Protein AF-A0A933RG72-F1 (afdb_monomer_lite)

Foldseek 3Di:
DQVVVQVVVCVVVVFRKDGWDWDDDQFKTWTKIKTAGPPRWIKMKIKIWGDDHPPDDDAQVVCCVPPCCVPVVVQWDWDPDFAPTWTDDQQKIWGDHPPITMIIGIQGGPPGHDVVVRRVVRVVVNVVVVD

Sequence (131 aa):
MAAGRAAEASEAAGVPLGGPILTYADDTTGVRYEATGRGHARWSVEVSCFHGAEDDDFDAAVHWHHYLAEHVSDDGVAVAGLGDAAIQRDDTLFVLDEPALFYVTVALDGQGPRPDLCAEVARRVIARLAS

Secondary structure (DSSP, 8-state):
-HHHHHHHHHHHHTS-BPPPEEEE-SSEEEEEEEEE-GGG-EEEEEEEEE---TTS---HHHHIIIIIHHHTTTTPEE-TTSSSEEEEETTEEEEEETTEEEEEEEEETTTEE-HHHHHHHHHHHHHHHT-

pLDDT: mean 79.99, std 13.35, range [45.84, 95.19]

Radius of gyration: 15.75 Å; chains: 1; bounding box: 39×28×46 Å

Structure (mmCIF, N/CA/C/O backbone):
data_AF-A0A933RG72-F1
#
_entry.id   AF-A0A933RG72-F1
#
loop_
_atom_site.group_PDB
_atom_site.id
_atom_site.type_symbol
_atom_site.label_atom_id
_atom_site.label_alt_id
_atom_site.label_comp_id
_atom_site.label_asym_id
_atom_site.label_entity_id
_atom_site.label_seq_id
_atom_site.pdbx_PDB_ins_code
_atom_site.Cartn_x
_atom_site.Cartn_y
_atom_site.Cartn_z
_atom_site.occupancy
_atom_site.B_iso_or_equiv
_atom_site.auth_seq_id
_atom_site.auth_comp_id
_atom_site.auth_asym_id
_atom_site.auth_atom_id
_atom_site.pdbx_PDB_model_num
ATOM 1 N N . MET A 1 1 ? -21.575 -11.010 0.669 1.00 45.84 1 MET A N 1
ATOM 2 C CA . MET A 1 1 ? -20.570 -11.907 1.292 1.00 45.84 1 MET A CA 1
ATOM 3 C C . MET A 1 1 ? -19.505 -11.157 2.108 1.00 45.84 1 MET A C 1
ATOM 5 O O . MET A 1 1 ? -19.029 -11.724 3.077 1.00 45.84 1 MET A O 1
ATOM 9 N N . ALA A 1 2 ? -19.159 -9.897 1.797 1.00 46.75 2 ALA A N 1
ATOM 10 C CA . ALA A 1 2 ? -18.153 -9.124 2.550 1.00 46.75 2 ALA A CA 1
ATOM 11 C C . ALA A 1 2 ? -18.562 -8.729 3.992 1.00 46.75 2 ALA A C 1
ATOM 13 O O . ALA A 1 2 ? -17.705 -8.629 4.863 1.00 46.75 2 ALA A O 1
ATOM 14 N N . ALA A 1 3 ? -19.863 -8.571 4.271 1.00 50.53 3 ALA A N 1
ATOM 15 C CA . ALA A 1 3 ? -20.358 -8.111 5.576 1.00 50.53 3 ALA A CA 1
ATOM 16 C C . ALA A 1 3 ? -20.082 -9.076 6.749 1.00 50.53 3 ALA A C 1
ATOM 18 O O . ALA A 1 3 ? -19.923 -8.624 7.877 1.00 50.53 3 ALA A O 1
ATOM 19 N N . GLY A 1 4 ? -19.990 -10.389 6.497 1.00 49.56 4 GLY A N 1
ATOM 20 C CA . GLY A 1 4 ? -19.758 -11.383 7.557 1.00 49.56 4 GLY A CA 1
ATOM 21 C C . GLY A 1 4 ? -18.333 -11.353 8.114 1.00 49.56 4 GLY A C 1
ATOM 22 O O . GLY A 1 4 ? -18.137 -11.424 9.321 1.00 49.56 4 GLY A O 1
ATOM 23 N N . ARG A 1 5 ? -17.334 -11.151 7.244 1.00 52.78 5 ARG A N 1
ATOM 24 C CA . ARG A 1 5 ? -15.915 -11.140 7.641 1.00 52.78 5 ARG A CA 1
ATOM 25 C C . ARG A 1 5 ? -15.530 -9.889 8.432 1.00 52.78 5 ARG A C 1
ATOM 27 O O . ARG A 1 5 ? -14.677 -9.964 9.307 1.00 52.78 5 ARG A O 1
ATOM 34 N N . ALA A 1 6 ? -16.178 -8.757 8.153 1.00 55.75 6 ALA A N 1
ATOM 35 C CA . ALA A 1 6 ? -15.978 -7.525 8.913 1.00 55.75 6 ALA A CA 1
ATOM 36 C C . ALA A 1 6 ? -16.510 -7.643 10.354 1.00 55.75 6 ALA A C 1
ATOM 38 O O . ALA A 1 6 ? -15.899 -7.107 11.275 1.00 55.75 6 ALA A O 1
ATOM 39 N N . ALA A 1 7 ? -17.609 -8.377 10.565 1.00 58.94 7 ALA A N 1
ATOM 40 C CA . ALA A 1 7 ? -18.206 -8.573 11.886 1.00 58.94 7 ALA A CA 1
ATOM 41 C C . ALA A 1 7 ? -17.356 -9.483 12.792 1.00 58.94 7 ALA A C 1
ATOM 43 O O . ALA A 1 7 ? -17.044 -9.086 13.910 1.00 58.94 7 ALA A O 1
ATOM 44 N N . GLU A 1 8 ? -16.911 -10.643 12.296 1.00 52.50 8 GLU A N 1
ATOM 45 C CA . GLU A 1 8 ? -16.040 -11.566 13.050 1.00 52.50 8 GLU A CA 1
ATOM 46 C C . GLU A 1 8 ? -14.701 -10.912 13.430 1.00 52.50 8 GLU A C 1
ATOM 48 O O . GLU A 1 8 ? -14.219 -11.051 14.553 1.00 52.50 8 GLU A O 1
ATOM 53 N N . ALA A 1 9 ? -14.117 -10.137 12.512 1.00 52.00 9 ALA A N 1
ATOM 54 C CA . ALA A 1 9 ? -12.875 -9.418 12.770 1.00 52.00 9 ALA A CA 1
ATOM 55 C C . ALA A 1 9 ? -13.067 -8.247 13.760 1.00 52.00 9 ALA A C 1
ATOM 57 O O . ALA A 1 9 ? -12.194 -8.001 14.592 1.00 52.00 9 ALA A O 1
ATOM 58 N N . SER A 1 10 ? -14.224 -7.572 13.729 1.00 59.28 10 SER A N 1
ATOM 59 C CA . SER A 1 10 ? -14.599 -6.543 14.718 1.00 59.28 10 SER A CA 1
ATOM 60 C C . SER A 1 10 ? -14.790 -7.109 16.118 1.00 59.28 10 SER A C 1
ATOM 62 O O . SER A 1 10 ? -14.368 -6.495 17.097 1.00 59.28 10 SER A O 1
ATOM 64 N N . GLU A 1 11 ? -15.402 -8.287 16.220 1.00 59.25 11 GLU A N 1
ATOM 65 C CA . GLU A 1 11 ? -15.589 -8.984 17.490 1.00 59.25 11 GLU A CA 1
ATOM 66 C C . GLU A 1 11 ? -14.244 -9.412 18.091 1.00 59.25 11 GLU A C 1
ATOM 68 O O . GLU A 1 11 ? -13.971 -9.114 19.253 1.00 59.25 11 GLU A O 1
ATOM 73 N N . ALA A 1 12 ? -13.361 -10.014 17.287 1.00 54.16 12 ALA A N 1
ATOM 74 C CA . ALA A 1 12 ? -12.028 -10.427 17.728 1.00 54.16 12 ALA A CA 1
ATOM 75 C C . ALA A 1 12 ? -11.140 -9.245 18.165 1.00 54.16 12 ALA A C 1
ATOM 77 O O . ALA A 1 12 ? -10.358 -9.371 19.107 1.00 54.16 12 ALA A O 1
ATOM 78 N N . ALA A 1 13 ? -11.263 -8.095 17.499 1.00 52.00 13 ALA A N 1
ATOM 79 C CA . ALA A 1 13 ? -10.490 -6.894 17.808 1.00 52.00 13 ALA A CA 1
ATOM 80 C C . ALA A 1 13 ? -11.081 -6.051 18.956 1.00 52.00 13 ALA A C 1
ATOM 82 O O . ALA A 1 13 ? -10.424 -5.127 19.437 1.00 52.00 13 ALA A O 1
ATOM 83 N N . GLY A 1 14 ? -12.323 -6.319 19.381 1.00 53.75 14 GLY A N 1
ATOM 84 C CA . GLY A 1 14 ? -13.020 -5.530 20.403 1.00 53.75 14 GLY A CA 1
ATOM 85 C C . GLY A 1 14 ? -13.338 -4.084 19.986 1.00 53.75 14 GLY A C 1
ATOM 86 O O . GLY A 1 14 ? -13.702 -3.264 20.833 1.00 53.75 14 GLY A O 1
ATOM 87 N N . VAL A 1 15 ? -13.204 -3.760 18.696 1.00 57.47 15 VAL A N 1
ATOM 88 C CA . VAL A 1 15 ? -13.503 -2.452 18.095 1.00 57.47 15 VAL A CA 1
ATOM 89 C C . VAL A 1 15 ? -14.175 -2.656 16.731 1.00 57.47 15 VAL A C 1
ATOM 91 O O . VAL A 1 15 ? -13.799 -3.588 16.021 1.00 57.47 15 VAL A O 1
ATOM 94 N N . PRO A 1 16 ? -15.147 -1.814 16.324 1.00 61.84 16 PRO A N 1
ATOM 95 C CA . PRO A 1 16 ? -15.747 -1.915 14.996 1.00 61.84 16 PRO A CA 1
ATOM 96 C C . PRO A 1 16 ? -14.688 -1.664 13.920 1.00 61.84 16 PRO A C 1
ATOM 98 O O . PRO A 1 16 ? -14.206 -0.539 13.789 1.00 61.84 16 PRO A O 1
ATOM 101 N N . LEU A 1 17 ? -14.322 -2.693 13.155 1.00 63.56 17 LEU A N 1
ATOM 102 C CA . LEU A 1 17 ? -13.495 -2.515 11.968 1.00 63.56 17 LEU A CA 1
ATOM 103 C C . LEU A 1 17 ? -14.370 -1.939 10.855 1.00 63.56 17 LEU A C 1
ATOM 105 O O . LEU A 1 17 ? -15.466 -2.440 10.588 1.00 63.56 17 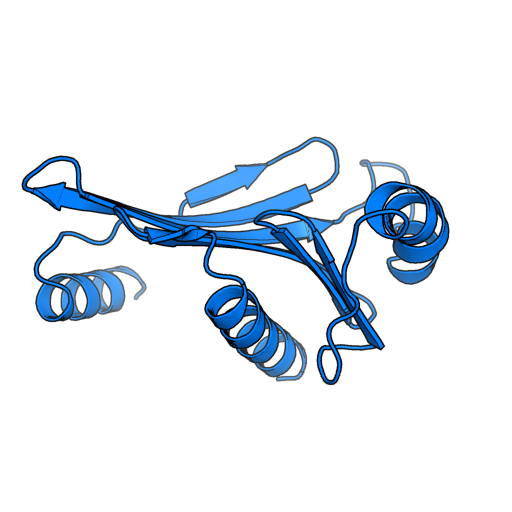LEU A O 1
ATOM 109 N N . GLY A 1 18 ? -13.896 -0.876 10.209 1.00 64.62 18 GLY A N 1
ATOM 110 C CA . GLY A 1 18 ? -14.531 -0.340 9.016 1.00 64.62 18 GLY A CA 1
ATOM 111 C C . GLY A 1 18 ? -14.511 -1.353 7.871 1.00 64.62 18 GLY A C 1
ATOM 112 O O . GLY A 1 18 ? -13.666 -2.249 7.804 1.00 64.62 18 GLY A O 1
ATOM 113 N N . GLY A 1 19 ? -15.470 -1.208 6.956 1.00 72.56 19 GLY A N 1
ATOM 114 C CA . GLY A 1 19 ? -15.414 -1.892 5.667 1.00 72.56 19 GLY A CA 1
ATOM 115 C C . GLY A 1 19 ? -14.288 -1.343 4.778 1.00 72.56 19 GLY A C 1
ATOM 116 O O . GLY A 1 19 ? -13.665 -0.340 5.129 1.00 72.56 19 GLY A O 1
ATOM 117 N N . PRO A 1 20 ? -14.037 -1.972 3.618 1.00 78.50 20 PRO A N 1
A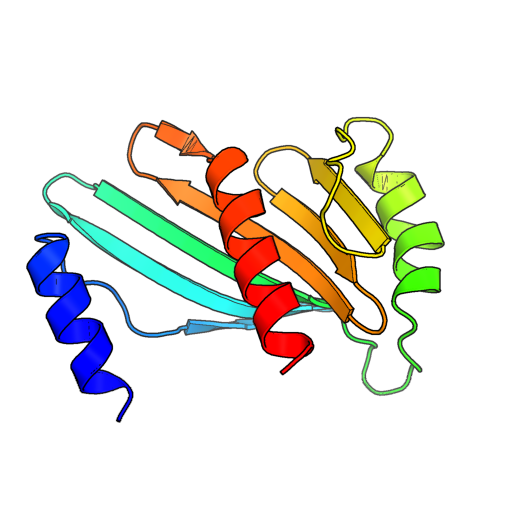TOM 118 C CA . PRO A 1 20 ? -13.087 -1.445 2.643 1.00 78.50 20 PRO A CA 1
ATOM 119 C C . PRO A 1 20 ? -13.527 -0.064 2.139 1.00 78.50 20 PRO A C 1
ATOM 121 O O . PRO A 1 20 ? -14.689 0.126 1.772 1.00 78.50 20 PRO A O 1
ATOM 124 N N . ILE A 1 21 ? -12.583 0.870 2.083 1.00 86.06 21 ILE A N 1
ATOM 125 C CA . ILE A 1 21 ? -12.731 2.214 1.520 1.00 86.06 21 ILE A CA 1
ATOM 126 C C . ILE A 1 21 ? -11.879 2.273 0.254 1.00 86.06 21 ILE A C 1
ATOM 128 O O . ILE A 1 21 ? -10.691 1.979 0.314 1.00 86.06 21 ILE A O 1
ATOM 132 N N . LEU A 1 22 ? -12.469 2.640 -0.884 1.00 86.75 22 LEU A N 1
ATOM 133 C CA . LEU A 1 22 ? -11.706 2.914 -2.107 1.00 86.75 22 LEU A CA 1
ATOM 134 C C . LEU A 1 22 ? -10.961 4.246 -1.965 1.00 86.75 22 LEU A C 1
ATOM 136 O O . LEU A 1 22 ? -11.568 5.246 -1.574 1.00 86.75 22 LEU A O 1
ATOM 140 N N . THR A 1 23 ? -9.672 4.250 -2.291 1.00 86.94 23 THR A N 1
ATOM 141 C CA . THR A 1 23 ? -8.812 5.438 -2.323 1.00 86.94 23 THR A CA 1
ATOM 142 C C . THR A 1 23 ? -8.382 5.726 -3.760 1.00 86.94 23 THR A C 1
ATOM 144 O O . THR A 1 23 ? -8.149 4.803 -4.539 1.00 86.94 23 THR A O 1
ATOM 147 N N . TYR A 1 24 ? -8.313 7.010 -4.114 1.00 86.38 24 TYR A N 1
ATOM 148 C CA . TYR A 1 24 ? -7.891 7.480 -5.433 1.00 86.38 24 TYR A CA 1
ATOM 149 C C . TYR A 1 24 ? -6.903 8.630 -5.253 1.00 86.38 24 TYR A C 1
ATOM 151 O O . TYR A 1 24 ? -7.175 9.555 -4.481 1.00 86.38 24 TYR A O 1
ATOM 159 N N . ALA A 1 25 ? -5.794 8.567 -5.975 1.00 85.81 25 ALA A N 1
ATOM 160 C CA . ALA A 1 25 ? -4.863 9.662 -6.197 1.00 85.81 25 ALA A CA 1
ATOM 161 C C . ALA A 1 25 ? -4.648 9.832 -7.708 1.00 85.81 25 ALA A C 1
ATOM 163 O O . ALA A 1 25 ? -5.232 9.098 -8.505 1.00 85.81 25 ALA A O 1
ATOM 164 N N . ASP A 1 26 ? -3.823 10.801 -8.098 1.00 84.12 26 ASP A N 1
ATOM 165 C CA . ASP A 1 26 ? -3.582 11.108 -9.513 1.00 84.12 26 ASP A CA 1
ATOM 166 C C . ASP A 1 26 ? -2.971 9.916 -10.274 1.00 84.12 26 ASP A C 1
ATOM 168 O O . ASP A 1 26 ? -3.275 9.703 -11.445 1.00 84.12 26 ASP A O 1
ATOM 172 N N . ASP A 1 27 ? -2.145 9.119 -9.597 1.00 85.25 27 ASP A N 1
ATOM 173 C CA . ASP A 1 27 ? -1.365 8.012 -10.154 1.00 85.25 27 ASP A CA 1
ATOM 174 C C . ASP A 1 27 ? -1.616 6.669 -9.456 1.00 85.25 27 ASP A C 1
ATOM 176 O O . ASP A 1 27 ? -0.991 5.667 -9.808 1.00 85.25 27 ASP A O 1
ATOM 180 N N . THR A 1 28 ? -2.511 6.623 -8.462 1.00 86.88 28 THR A N 1
ATOM 181 C CA . THR A 1 28 ? -2.800 5.395 -7.718 1.00 86.88 28 THR A CA 1
ATOM 182 C C . THR A 1 28 ? -4.281 5.187 -7.436 1.00 86.88 28 THR A C 1
ATOM 184 O O . THR A 1 28 ? -5.053 6.108 -7.173 1.00 86.88 28 THR A O 1
ATOM 187 N N . THR A 1 29 ? -4.675 3.916 -7.420 1.00 88.44 29 THR A N 1
ATOM 188 C CA . THR A 1 29 ? -5.986 3.465 -6.953 1.00 88.44 29 THR A CA 1
ATOM 189 C C . THR A 1 29 ? -5.780 2.381 -5.904 1.00 88.44 29 THR A C 1
ATOM 191 O O . THR A 1 29 ? -4.993 1.453 -6.101 1.00 88.44 29 THR A O 1
ATOM 194 N N . GLY A 1 30 ? -6.489 2.476 -4.783 1.00 89.56 30 GLY A N 1
ATOM 195 C CA . GLY A 1 30 ? -6.246 1.612 -3.637 1.00 89.56 30 GLY A CA 1
ATOM 196 C C . GLY A 1 30 ? -7.470 1.261 -2.815 1.00 89.56 30 GLY A C 1
ATOM 197 O O . GLY A 1 30 ? -8.611 1.640 -3.098 1.00 89.56 30 GLY A O 1
ATOM 198 N N . VAL A 1 31 ? -7.207 0.478 -1.774 1.00 87.25 31 VAL A N 1
ATOM 199 C CA . VAL A 1 31 ? -8.176 0.118 -0.747 1.00 87.25 31 VAL A CA 1
ATOM 200 C C . VAL A 1 31 ? -7.564 0.356 0.624 1.00 87.25 31 VAL A C 1
ATOM 202 O O . VAL A 1 31 ? -6.489 -0.154 0.942 1.00 87.25 31 VAL A O 1
ATOM 205 N N . ARG A 1 32 ? -8.311 1.059 1.473 1.00 87.94 32 ARG A N 1
ATOM 206 C CA . ARG A 1 32 ? -7.992 1.283 2.878 1.00 87.94 32 ARG A CA 1
ATOM 207 C C . ARG A 1 32 ? -9.008 0.622 3.794 1.00 87.94 32 ARG A C 1
ATOM 209 O O . ARG A 1 32 ? -10.215 0.726 3.595 1.00 87.94 32 ARG A O 1
ATOM 216 N N . TYR A 1 33 ? -8.507 -0.011 4.842 1.00 82.75 33 TYR A N 1
ATOM 217 C CA . TYR A 1 33 ? -9.281 -0.438 5.998 1.00 82.75 33 TYR A CA 1
ATOM 218 C C . TYR A 1 33 ? -8.879 0.422 7.184 1.00 82.75 33 TYR A C 1
ATOM 220 O O . TYR A 1 33 ? -7.691 0.624 7.428 1.00 82.75 33 TYR A O 1
ATOM 228 N N . GLU A 1 34 ? -9.857 0.916 7.934 1.00 83.81 34 GLU A N 1
ATOM 229 C CA . GLU A 1 34 ? -9.604 1.681 9.150 1.00 83.81 34 GLU A CA 1
ATOM 230 C C . GLU A 1 34 ? -10.605 1.336 10.243 1.00 83.81 34 GLU A C 1
ATOM 232 O O . GLU A 1 34 ? -11.744 0.956 9.970 1.00 83.81 34 GLU A O 1
ATOM 237 N N . ALA A 1 35 ? -10.199 1.517 11.493 1.00 74.44 35 ALA A N 1
ATOM 238 C CA . ALA A 1 35 ? -11.112 1.494 12.625 1.00 74.44 35 ALA A CA 1
ATOM 239 C C . ALA A 1 35 ? -10.782 2.613 13.603 1.00 74.44 35 ALA A C 1
ATOM 241 O O . ALA A 1 35 ? -9.625 3.008 13.751 1.00 74.44 35 ALA A O 1
ATOM 242 N N . THR A 1 36 ? -11.810 3.072 14.315 1.00 73.38 36 THR A N 1
ATOM 243 C CA . THR A 1 36 ? -11.660 3.982 15.453 1.00 73.38 36 THR A CA 1
ATOM 244 C C . THR A 1 36 ? -12.271 3.333 16.694 1.00 73.38 36 THR A C 1
ATOM 246 O O . THR A 1 36 ? -13.472 3.072 16.748 1.00 73.38 36 THR A O 1
ATOM 249 N N . GLY A 1 37 ? -11.429 3.033 17.679 1.00 66.56 37 GLY A N 1
ATOM 250 C CA . GLY A 1 37 ? -11.798 2.466 18.970 1.00 66.56 37 GLY A CA 1
ATOM 251 C C . GLY A 1 37 ? -12.087 3.523 20.040 1.00 66.56 37 GLY A C 1
ATOM 252 O O . GLY A 1 37 ? -12.111 4.731 19.796 1.00 66.56 37 GLY A O 1
ATOM 253 N N . ARG A 1 38 ? -12.310 3.060 21.277 1.00 64.56 38 ARG A N 1
ATOM 254 C CA . ARG A 1 38 ? -12.445 3.946 22.446 1.00 64.56 38 ARG A CA 1
ATOM 255 C C . ARG A 1 38 ? -11.120 4.654 22.744 1.00 64.56 38 ARG A C 1
ATOM 257 O O . ARG A 1 38 ? -10.061 4.057 22.611 1.00 64.56 38 ARG A O 1
ATOM 264 N N . GLY A 1 39 ? -11.194 5.902 23.211 1.00 62.28 39 GLY A N 1
ATOM 265 C CA . GLY A 1 39 ? -10.012 6.660 23.645 1.00 62.28 39 GLY A CA 1
ATOM 266 C C . GLY A 1 39 ? -9.161 7.236 22.509 1.00 62.28 39 GLY A C 1
ATOM 267 O O . GLY A 1 39 ? -7.978 7.451 22.721 1.00 62.28 39 GLY A O 1
ATOM 268 N N . HIS A 1 40 ? -9.754 7.495 21.337 1.00 62.16 40 HIS A N 1
ATOM 269 C CA . HIS A 1 40 ? -9.072 7.956 20.114 1.00 62.16 40 HIS A CA 1
ATOM 270 C C . HIS A 1 40 ? -8.159 6.927 19.446 1.00 62.16 40 HIS A C 1
ATOM 272 O O . HIS A 1 40 ? -7.430 7.284 18.523 1.00 62.16 40 HIS A O 1
ATOM 278 N N . ALA A 1 41 ? -8.258 5.657 19.844 1.00 68.38 41 ALA A N 1
ATOM 279 C CA . ALA A 1 41 ? -7.480 4.612 19.215 1.00 68.38 41 ALA A CA 1
ATOM 280 C C . ALA A 1 41 ? -7.822 4.485 17.730 1.00 68.38 41 ALA A C 1
ATOM 282 O O . ALA A 1 41 ? -8.977 4.225 17.396 1.00 68.38 41 ALA A O 1
ATOM 283 N N . ARG A 1 42 ? -6.847 4.659 16.835 1.00 76.06 42 ARG A N 1
ATOM 284 C CA . ARG A 1 42 ? -7.044 4.513 15.386 1.00 76.06 42 ARG A CA 1
ATOM 285 C C . ARG A 1 42 ? -6.014 3.561 14.804 1.00 76.06 42 ARG A C 1
ATOM 287 O O . ARG A 1 42 ? -4.832 3.679 15.098 1.00 76.06 42 ARG A O 1
ATOM 294 N N . TRP A 1 43 ? -6.456 2.653 13.944 1.00 81.94 43 TRP A N 1
ATOM 295 C CA . TRP A 1 43 ? -5.548 1.884 13.098 1.00 81.94 43 TRP A CA 1
ATOM 296 C C . TRP A 1 43 ? -6.000 1.948 11.641 1.00 81.94 43 TRP A C 1
ATOM 298 O O . TRP A 1 43 ? -7.190 2.139 11.364 1.00 81.94 43 TRP A O 1
ATOM 308 N N . SER A 1 44 ? -5.051 1.794 10.721 1.00 84.38 44 SER A N 1
ATOM 309 C CA . SER A 1 44 ? -5.321 1.679 9.291 1.00 84.38 44 SER A CA 1
ATOM 310 C C . SER A 1 44 ? -4.340 0.748 8.590 1.00 84.38 44 SER A C 1
ATOM 312 O O . SER A 1 44 ? -3.169 0.669 8.959 1.00 84.38 44 SER A O 1
ATOM 314 N N . VAL A 1 45 ? -4.836 0.071 7.557 1.00 87.00 45 VAL A N 1
ATOM 315 C CA . VAL A 1 45 ? -4.044 -0.657 6.562 1.00 87.00 45 VAL A CA 1
ATOM 316 C C . VAL A 1 45 ? -4.501 -0.180 5.194 1.00 87.00 45 VAL A C 1
ATOM 318 O O . VAL A 1 45 ? -5.691 -0.267 4.887 1.00 87.00 45 VAL A O 1
ATOM 321 N N . GLU A 1 46 ? -3.578 0.309 4.382 1.00 90.88 46 GLU A N 1
ATOM 322 C CA . GLU A 1 46 ? -3.850 0.756 3.020 1.00 90.88 46 GLU A CA 1
ATOM 323 C C . GLU A 1 46 ? -2.915 0.049 2.047 1.00 90.88 46 GLU A C 1
ATOM 325 O O . GLU A 1 46 ? -1.734 -0.142 2.338 1.00 90.88 46 GLU A O 1
ATOM 330 N N . VAL A 1 47 ? -3.471 -0.353 0.907 1.00 91.31 47 VAL A N 1
ATOM 331 C CA . VAL A 1 47 ? -2.720 -0.848 -0.245 1.00 91.31 47 VAL A CA 1
ATOM 332 C C . VAL A 1 47 ? -3.212 -0.086 -1.463 1.00 91.31 47 VAL A C 1
ATOM 334 O O . VAL A 1 47 ? -4.412 -0.122 -1.749 1.00 91.31 47 VAL A O 1
ATOM 337 N N . SER A 1 48 ? -2.300 0.552 -2.186 1.00 92.62 48 SER A N 1
ATOM 338 C CA . SER A 1 48 ? -2.628 1.308 -3.395 1.00 92.62 48 SER A CA 1
ATOM 339 C C . SER A 1 48 ? -1.689 0.924 -4.524 1.00 92.62 48 SER A C 1
ATOM 341 O O . SER A 1 48 ? -0.474 0.893 -4.340 1.00 92.62 48 SER A O 1
ATOM 343 N N . CYS A 1 49 ? -2.261 0.619 -5.683 1.00 91.94 49 CYS A N 1
ATOM 344 C CA . CYS A 1 49 ? -1.520 0.265 -6.884 1.00 91.94 49 CYS A CA 1
ATOM 345 C C . CYS A 1 49 ? -1.372 1.486 -7.784 1.00 91.94 49 CYS A C 1
ATOM 347 O O . CYS A 1 49 ? -2.326 2.246 -7.957 1.00 91.94 49 CYS A O 1
ATOM 349 N N . PHE A 1 50 ? -0.196 1.623 -8.383 1.00 89.94 50 PHE A N 1
ATOM 350 C CA . PHE A 1 50 ? 0.066 2.619 -9.406 1.00 89.94 50 PHE A CA 1
ATOM 351 C C . PHE A 1 50 ? -0.610 2.246 -10.721 1.00 89.94 50 PHE A C 1
ATOM 353 O O . PHE A 1 50 ? -0.786 1.067 -11.043 1.00 89.94 50 PHE A O 1
ATOM 360 N N . HIS A 1 51 ? -0.995 3.270 -11.470 1.00 85.88 51 HIS A N 1
ATOM 361 C CA . HIS A 1 51 ? -1.534 3.147 -12.813 1.00 85.88 51 HIS A CA 1
ATOM 362 C C . HIS A 1 51 ? -1.080 4.319 -13.684 1.00 85.88 51 HIS A C 1
ATOM 364 O O . HIS A 1 51 ? -0.596 5.340 -13.201 1.00 85.88 51 HIS A O 1
ATOM 370 N N . GLY A 1 52 ? -1.254 4.165 -14.993 1.00 77.69 52 GLY A N 1
ATOM 371 C CA . GLY A 1 52 ? -1.043 5.237 -15.959 1.00 77.69 52 GLY A CA 1
ATOM 372 C C . GLY A 1 52 ? -2.195 6.234 -15.912 1.00 77.69 52 GLY A C 1
ATOM 373 O O . GLY A 1 52 ? -3.295 5.909 -15.453 1.00 77.69 52 GLY A O 1
ATOM 374 N N . ALA A 1 53 ? -1.952 7.449 -16.396 1.00 74.75 53 ALA A N 1
ATOM 375 C CA . ALA A 1 53 ? -3.040 8.357 -16.744 1.00 74.75 53 ALA A CA 1
ATOM 376 C C . ALA A 1 53 ? -3.850 7.774 -17.920 1.00 74.75 53 ALA A C 1
ATOM 378 O O . ALA A 1 53 ? -3.371 6.875 -18.606 1.00 74.75 53 ALA A O 1
ATOM 379 N N . GLU A 1 54 ? -5.065 8.284 -18.163 1.00 65.06 54 GLU A N 1
ATOM 380 C CA . GLU A 1 54 ? -6.046 7.717 -19.117 1.00 65.06 54 GLU A CA 1
ATOM 381 C C . GLU A 1 54 ? -5.513 7.444 -20.545 1.00 65.06 54 GLU A C 1
ATOM 383 O O . GLU A 1 54 ? -6.116 6.638 -21.251 1.00 65.06 54 GLU A O 1
ATOM 388 N N . ASP A 1 55 ? -4.379 8.037 -20.941 1.00 61.97 55 ASP A N 1
ATOM 389 C CA . ASP A 1 55 ? -3.776 7.923 -22.276 1.00 61.97 55 ASP A CA 1
ATOM 390 C C . ASP A 1 55 ? -2.330 7.364 -22.300 1.00 61.97 55 ASP A C 1
ATOM 392 O O . ASP A 1 55 ? -1.708 7.373 -23.363 1.00 61.97 55 ASP A O 1
ATOM 396 N N . ASP A 1 56 ? -1.781 6.882 -21.175 1.00 73.06 56 ASP A N 1
ATOM 397 C CA . ASP A 1 56 ? -0.395 6.378 -21.097 1.00 73.06 56 ASP A CA 1
ATOM 398 C C . ASP A 1 56 ? -0.324 4.882 -20.745 1.00 73.06 56 ASP A C 1
ATOM 400 O O . ASP A 1 56 ? -0.949 4.411 -19.789 1.00 73.06 56 ASP A O 1
ATOM 404 N N . ASP A 1 57 ? 0.502 4.138 -21.488 1.00 79.94 57 ASP A N 1
ATOM 405 C CA . ASP A 1 57 ? 0.829 2.747 -21.173 1.00 79.94 57 ASP A CA 1
ATOM 406 C C . ASP A 1 57 ? 1.673 2.706 -19.890 1.00 79.94 57 ASP A C 1
ATOM 408 O O . ASP A 1 57 ? 2.831 3.129 -19.862 1.00 79.94 57 ASP A O 1
ATOM 412 N N . PHE A 1 58 ? 1.089 2.201 -18.804 1.00 84.38 58 PHE A N 1
ATOM 413 C CA . PHE A 1 58 ? 1.799 2.068 -17.537 1.00 84.38 58 PHE A CA 1
ATOM 414 C C . PHE A 1 58 ? 2.753 0.877 -17.548 1.00 84.38 58 PHE A C 1
ATOM 416 O O . PHE A 1 58 ? 2.325 -0.270 -17.690 1.00 84.38 58 PHE A O 1
ATOM 423 N N . ASP A 1 59 ? 4.031 1.153 -17.301 1.00 88.69 59 ASP A N 1
ATOM 424 C CA . ASP A 1 59 ? 5.054 0.147 -17.044 1.00 88.69 59 ASP A CA 1
ATOM 425 C C . ASP A 1 59 ? 5.609 0.326 -15.623 1.00 88.69 59 ASP A C 1
ATOM 427 O O . ASP A 1 59 ? 6.198 1.355 -15.274 1.00 88.69 59 ASP A O 1
ATOM 431 N N . ALA A 1 60 ? 5.395 -0.697 -14.794 1.00 87.81 60 ALA A N 1
ATOM 432 C CA . ALA A 1 60 ? 5.774 -0.707 -13.388 1.00 87.81 60 ALA A CA 1
ATOM 433 C C . ALA A 1 60 ? 7.292 -0.590 -13.180 1.00 87.81 60 ALA A C 1
ATOM 435 O O . ALA A 1 60 ? 7.728 0.122 -12.274 1.00 87.81 60 ALA A O 1
ATOM 436 N N . ALA A 1 61 ? 8.094 -1.247 -14.020 1.00 88.56 61 ALA A N 1
ATOM 437 C CA . ALA A 1 61 ? 9.548 -1.239 -13.917 1.00 88.56 61 ALA A CA 1
ATOM 438 C C . ALA A 1 61 ? 10.121 0.122 -14.328 1.00 88.56 61 ALA A C 1
ATOM 440 O O . ALA A 1 61 ? 10.978 0.680 -13.640 1.00 88.56 61 ALA A O 1
ATOM 441 N N . VAL A 1 62 ? 9.605 0.701 -15.415 1.00 87.56 62 VAL A N 1
ATOM 442 C CA . VAL A 1 62 ? 9.960 2.052 -15.871 1.00 87.56 62 VAL A CA 1
ATOM 443 C C . VAL A 1 62 ? 9.605 3.074 -14.793 1.00 87.56 62 VAL A C 1
ATOM 445 O O . VAL A 1 62 ? 10.459 3.877 -14.413 1.00 87.56 62 VAL A O 1
ATOM 448 N N . HIS A 1 63 ? 8.388 3.020 -14.243 1.00 84.25 63 HIS A N 1
ATOM 449 C CA . HIS A 1 63 ? 7.970 3.935 -13.180 1.00 84.25 63 HIS A CA 1
ATOM 450 C C . HIS A 1 63 ? 8.818 3.761 -11.911 1.00 84.25 63 HIS A C 1
ATOM 452 O O . HIS A 1 63 ? 9.252 4.747 -11.311 1.00 84.25 63 HIS A O 1
ATOM 458 N N . TRP A 1 64 ? 9.131 2.518 -11.530 1.00 86.06 64 TRP A N 1
ATOM 459 C CA . TRP A 1 64 ? 10.037 2.226 -10.421 1.00 86.06 64 TRP A CA 1
ATOM 460 C C . TRP A 1 64 ? 11.406 2.880 -10.619 1.00 86.06 64 TRP A C 1
ATOM 462 O O . TRP A 1 64 ? 11.882 3.576 -9.724 1.00 86.06 64 TRP A O 1
ATOM 472 N N . HIS A 1 65 ? 12.030 2.700 -11.783 1.00 82.94 65 HIS A N 1
ATOM 473 C CA . HIS A 1 65 ? 13.366 3.229 -12.052 1.00 82.94 65 HIS A CA 1
ATOM 474 C C . HIS A 1 65 ? 13.408 4.755 -12.172 1.00 82.94 65 HIS A C 1
ATOM 476 O O . HIS A 1 65 ? 14.335 5.360 -11.646 1.00 82.94 65 HIS A O 1
ATOM 482 N N . HIS A 1 66 ? 12.422 5.375 -12.824 1.00 78.50 66 HIS A N 1
ATOM 483 C CA . HIS A 1 66 ? 12.405 6.825 -13.037 1.00 78.50 66 HIS A CA 1
ATOM 484 C C . HIS A 1 66 ? 11.945 7.624 -11.818 1.00 78.50 66 HIS A C 1
ATOM 486 O O . HIS A 1 66 ? 12.421 8.732 -11.592 1.00 78.50 66 HIS A O 1
ATOM 492 N N . TYR A 1 67 ? 10.991 7.105 -11.046 1.00 73.44 67 TYR A N 1
ATOM 493 C CA . TYR A 1 67 ? 10.373 7.875 -9.973 1.00 73.44 67 TYR A CA 1
ATOM 494 C C . TYR A 1 67 ? 10.849 7.405 -8.603 1.00 73.44 67 TYR A C 1
ATOM 496 O O . TYR A 1 67 ? 11.472 8.167 -7.866 1.00 73.44 67 TYR A O 1
ATOM 504 N N . LEU A 1 68 ? 10.624 6.136 -8.266 1.00 73.69 68 LEU A N 1
ATOM 505 C CA . LEU A 1 68 ? 10.852 5.645 -6.906 1.00 73.69 68 LEU A CA 1
ATOM 506 C C . LEU A 1 68 ? 12.335 5.410 -6.607 1.00 73.69 68 LEU A C 1
ATOM 508 O O . LEU A 1 68 ? 12.829 5.840 -5.568 1.00 73.69 68 LEU A O 1
ATOM 512 N N . ALA A 1 69 ? 13.087 4.798 -7.517 1.00 67.06 69 ALA A N 1
ATOM 513 C CA . ALA A 1 69 ? 14.517 4.612 -7.322 1.00 67.06 69 ALA A CA 1
ATOM 514 C C . ALA A 1 69 ? 15.251 5.959 -7.235 1.00 67.06 69 ALA A C 1
ATOM 516 O O . ALA A 1 69 ? 16.175 6.081 -6.448 1.00 67.06 69 ALA A O 1
ATOM 517 N N . GLU A 1 70 ? 14.835 6.993 -7.964 1.00 68.00 70 GLU A N 1
ATOM 518 C CA . GLU A 1 70 ? 15.504 8.301 -7.903 1.00 68.00 70 GLU A CA 1
ATOM 519 C C . GLU A 1 70 ? 15.041 9.162 -6.716 1.00 68.00 70 GLU A C 1
ATOM 521 O O . GLU A 1 70 ? 15.859 9.832 -6.098 1.00 68.00 70 GLU A O 1
ATOM 526 N N . HIS A 1 71 ? 13.753 9.134 -6.350 1.00 70.38 71 HIS A N 1
ATOM 527 C CA . HIS A 1 71 ? 13.194 10.071 -5.360 1.00 70.38 71 HIS A CA 1
ATOM 528 C C . HIS A 1 71 ? 12.933 9.454 -3.982 1.00 70.38 71 HIS A C 1
ATOM 530 O O . HIS A 1 71 ? 12.730 10.187 -3.010 1.00 70.38 71 HIS A O 1
ATOM 536 N N . VAL A 1 72 ? 12.884 8.123 -3.883 1.00 69.62 72 VAL A N 1
ATOM 537 C CA . VAL A 1 72 ? 12.598 7.379 -2.645 1.00 69.62 72 VAL A CA 1
ATOM 538 C C . VAL A 1 72 ? 13.843 6.659 -2.126 1.00 69.62 72 VAL A C 1
ATOM 540 O O . VAL A 1 72 ? 13.930 6.447 -0.919 1.00 69.62 72 VAL A O 1
ATOM 543 N N . SER A 1 73 ? 14.821 6.320 -2.976 1.00 66.06 73 SER A N 1
ATOM 544 C CA . SER A 1 73 ? 15.985 5.530 -2.541 1.00 66.06 73 SER A CA 1
ATOM 545 C C . SER A 1 73 ? 17.036 6.299 -1.734 1.00 66.06 73 SER A C 1
ATOM 547 O O . SER A 1 73 ? 17.699 5.668 -0.916 1.00 66.06 73 SER A O 1
ATOM 549 N N . ASP A 1 74 ? 17.152 7.623 -1.891 1.00 70.31 74 ASP A N 1
ATOM 550 C CA . ASP A 1 74 ? 18.176 8.417 -1.187 1.00 70.31 74 ASP A CA 1
ATOM 551 C C . ASP A 1 74 ? 18.061 8.301 0.348 1.00 70.31 74 ASP A C 1
ATOM 553 O O . ASP A 1 74 ? 19.076 8.223 1.040 1.00 70.31 74 ASP A O 1
ATOM 557 N N . ASP A 1 75 ? 16.830 8.196 0.866 1.00 75.81 75 ASP A N 1
ATOM 558 C CA . ASP A 1 75 ? 16.524 8.030 2.299 1.00 75.81 75 ASP A CA 1
ATOM 559 C C . ASP A 1 75 ? 15.784 6.709 2.616 1.00 75.81 75 ASP A C 1
ATOM 561 O O . ASP A 1 75 ? 15.405 6.447 3.761 1.00 75.81 75 ASP A O 1
ATOM 565 N N . GLY A 1 76 ? 15.534 5.876 1.604 1.00 84.69 76 GLY A N 1
ATOM 566 C CA . GLY A 1 76 ? 14.781 4.630 1.724 1.00 84.69 76 GLY A CA 1
ATOM 567 C C . GLY A 1 76 ? 15.657 3.427 2.082 1.00 84.69 76 GLY A C 1
ATOM 568 O O . GLY A 1 76 ? 16.815 3.322 1.685 1.00 84.69 76 GLY A O 1
ATOM 569 N N . VAL A 1 77 ? 15.094 2.461 2.808 1.00 89.81 77 VAL A N 1
ATOM 570 C CA . VAL A 1 77 ? 15.769 1.205 3.165 1.00 89.81 77 VAL A CA 1
ATOM 571 C C . VAL A 1 77 ? 15.242 0.072 2.293 1.00 89.81 77 VAL A C 1
ATOM 573 O O . VAL A 1 77 ? 14.054 -0.246 2.327 1.00 89.81 77 VAL A O 1
ATOM 576 N N . ALA A 1 78 ? 16.130 -0.572 1.534 1.00 90.44 78 ALA A N 1
ATOM 577 C CA . ALA A 1 78 ? 15.774 -1.735 0.726 1.00 90.44 78 ALA A CA 1
ATOM 578 C C . ALA A 1 78 ? 15.283 -2.902 1.603 1.00 90.44 78 ALA A C 1
ATOM 580 O O . ALA A 1 78 ? 15.917 -3.258 2.601 1.00 90.44 78 ALA A O 1
ATOM 581 N N . VAL A 1 79 ? 14.174 -3.529 1.206 1.00 91.00 79 VAL A N 1
ATOM 582 C CA . VAL A 1 79 ? 13.569 -4.661 1.919 1.00 91.00 79 VAL A CA 1
ATOM 583 C C . VAL A 1 79 ? 13.708 -5.925 1.077 1.00 91.00 79 VAL A C 1
ATOM 585 O O . VAL A 1 79 ? 13.118 -6.052 0.011 1.00 91.00 79 VAL A O 1
ATOM 588 N N . ALA A 1 80 ? 14.495 -6.884 1.561 1.00 90.81 80 ALA A N 1
ATOM 589 C CA . ALA A 1 80 ? 14.737 -8.131 0.842 1.00 90.81 80 ALA A CA 1
ATOM 590 C C . ALA A 1 80 ? 13.543 -9.104 0.916 1.00 90.81 80 ALA A C 1
ATOM 592 O O . ALA A 1 80 ? 12.860 -9.204 1.939 1.00 90.81 80 ALA A O 1
ATOM 593 N N . GLY A 1 81 ? 13.364 -9.897 -0.146 1.00 90.88 81 GLY A N 1
ATOM 594 C CA . GLY A 1 81 ? 12.403 -11.005 -0.184 1.00 90.88 81 GLY A CA 1
ATOM 595 C C . GLY A 1 81 ? 10.943 -10.590 -0.388 1.00 90.88 81 GLY A C 1
ATOM 596 O O . GLY A 1 81 ? 10.051 -11.311 0.064 1.00 90.88 81 GLY A O 1
ATOM 597 N N . LEU A 1 82 ? 10.705 -9.439 -1.023 1.00 91.50 82 LEU A N 1
ATOM 598 C CA . LEU A 1 82 ? 9.390 -8.946 -1.437 1.00 91.50 82 LEU A CA 1
ATOM 599 C C . LEU A 1 82 ? 9.450 -8.527 -2.908 1.00 91.50 82 LEU A C 1
ATOM 601 O O . LEU A 1 82 ? 10.214 -7.619 -3.227 1.00 91.50 82 LEU A O 1
ATOM 605 N N . GLY A 1 83 ? 8.640 -9.172 -3.751 1.00 92.44 83 GLY A N 1
ATOM 606 C CA . GLY A 1 83 ? 8.561 -8.890 -5.185 1.00 92.44 83 GLY A CA 1
ATOM 607 C C . GLY A 1 83 ? 9.917 -8.950 -5.894 1.00 92.44 83 GLY A C 1
ATOM 608 O O . GLY A 1 83 ? 10.845 -9.627 -5.435 1.00 92.44 83 GLY A O 1
ATOM 609 N N . ASP A 1 84 ? 10.022 -8.203 -6.986 1.00 94.19 84 ASP A N 1
ATOM 610 C CA . ASP A 1 84 ? 11.264 -7.957 -7.717 1.00 94.19 84 ASP A CA 1
ATOM 611 C C . ASP A 1 84 ? 12.134 -6.911 -7.004 1.00 94.19 84 ASP A C 1
ATOM 613 O O . ASP A 1 84 ? 13.362 -7.030 -6.966 1.00 94.19 84 ASP A O 1
ATOM 617 N N . ALA A 1 85 ? 11.504 -5.902 -6.392 1.00 93.69 85 ALA A N 1
ATOM 618 C CA . ALA A 1 85 ? 12.175 -4.901 -5.569 1.00 93.69 85 ALA A CA 1
ATOM 619 C C . ALA A 1 85 ? 11.231 -4.287 -4.524 1.00 93.69 85 ALA A C 1
ATOM 621 O O . ALA A 1 85 ? 10.035 -4.129 -4.757 1.00 93.69 85 ALA A O 1
ATOM 622 N N . ALA A 1 86 ? 11.774 -3.877 -3.373 1.00 93.69 86 ALA A N 1
ATOM 623 C CA . ALA A 1 86 ? 11.008 -3.155 -2.360 1.00 93.69 86 ALA A CA 1
ATOM 624 C C . ALA A 1 86 ? 11.868 -2.160 -1.571 1.00 93.69 86 ALA A C 1
ATOM 626 O O . ALA A 1 86 ? 13.019 -2.447 -1.228 1.00 93.69 86 ALA A O 1
ATOM 627 N N . ILE A 1 87 ? 11.291 -1.000 -1.253 1.00 93.25 87 ILE A N 1
ATOM 628 C CA . ILE A 1 87 ? 11.929 0.080 -0.488 1.00 93.25 87 ILE A CA 1
ATOM 629 C C . ILE A 1 87 ? 10.945 0.580 0.570 1.00 93.25 87 ILE A C 1
ATOM 631 O O . ILE A 1 87 ? 9.832 0.996 0.254 1.00 93.25 87 ILE A O 1
ATOM 635 N N . GLN A 1 88 ? 11.368 0.561 1.832 1.00 91.50 88 GLN A N 1
ATOM 636 C CA . GLN A 1 88 ? 10.674 1.229 2.928 1.00 91.50 88 GLN A CA 1
ATOM 637 C C . GLN A 1 88 ? 11.171 2.670 3.022 1.00 91.50 88 GLN A C 1
ATOM 639 O O . GLN A 1 88 ? 12.362 2.890 3.238 1.00 91.50 88 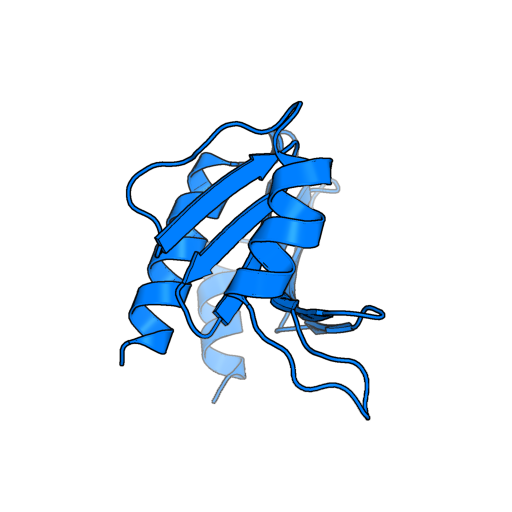GLN A O 1
ATOM 644 N N . ARG A 1 89 ? 10.265 3.643 2.952 1.00 90.00 89 ARG A N 1
ATOM 645 C CA . ARG A 1 89 ? 10.556 5.043 3.271 1.00 90.00 89 ARG A CA 1
ATOM 646 C C . ARG A 1 89 ?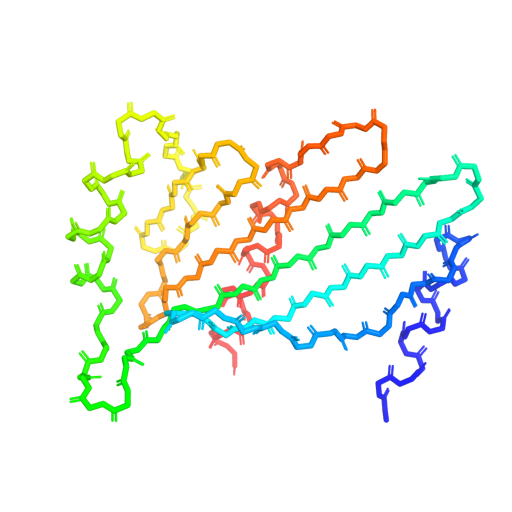 9.497 5.562 4.226 1.00 90.00 89 ARG A C 1
ATOM 648 O O . ARG A 1 89 ? 8.307 5.427 3.960 1.00 90.00 89 ARG A O 1
ATOM 655 N N . ASP A 1 90 ? 9.942 6.136 5.338 1.00 88.31 90 ASP A N 1
ATOM 656 C CA . ASP A 1 90 ? 9.063 6.608 6.407 1.00 88.31 90 ASP A CA 1
ATOM 657 C C . ASP A 1 90 ? 8.053 5.518 6.823 1.00 88.31 90 ASP A C 1
ATOM 659 O O . ASP A 1 90 ? 8.444 4.438 7.275 1.00 88.31 90 ASP A O 1
ATOM 663 N N . ASP A 1 91 ? 6.758 5.770 6.644 1.00 88.69 91 ASP A N 1
ATOM 664 C CA . ASP A 1 91 ? 5.648 4.877 6.979 1.00 88.69 91 ASP A CA 1
ATOM 665 C C . ASP A 1 91 ? 5.142 4.021 5.808 1.00 88.69 91 ASP A C 1
ATOM 667 O O . ASP A 1 91 ? 4.232 3.204 5.981 1.00 88.69 91 ASP A O 1
ATOM 671 N N . THR A 1 92 ? 5.763 4.169 4.639 1.00 91.69 92 THR A N 1
ATOM 672 C CA . THR A 1 92 ? 5.290 3.612 3.377 1.00 91.69 92 THR A CA 1
ATOM 673 C C . THR A 1 92 ? 6.286 2.604 2.807 1.00 91.69 92 THR A C 1
ATOM 675 O O . THR A 1 92 ? 7.476 2.878 2.646 1.00 91.69 92 THR A O 1
ATOM 678 N N . LEU A 1 93 ? 5.790 1.408 2.494 1.00 93.75 93 LEU A N 1
ATOM 679 C CA . LEU A 1 93 ? 6.547 0.372 1.799 1.00 93.75 93 LEU A CA 1
AT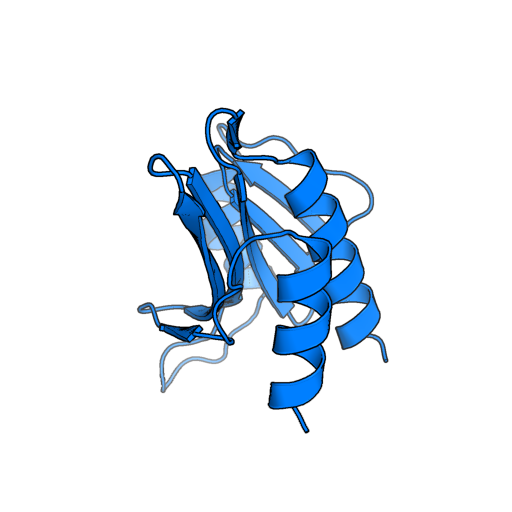OM 680 C C . LEU A 1 93 ? 6.143 0.349 0.330 1.00 93.75 93 LEU A C 1
ATOM 682 O O . LEU A 1 93 ? 5.011 -0.015 0.028 1.00 93.75 93 LEU A O 1
ATOM 686 N N . PHE A 1 94 ? 7.068 0.675 -0.565 1.00 94.06 94 PHE A N 1
ATOM 687 C CA . PHE A 1 94 ? 6.884 0.555 -2.010 1.00 94.06 94 PHE A CA 1
ATOM 688 C C . PHE A 1 94 ? 7.385 -0.807 -2.479 1.00 94.06 94 PHE A C 1
ATOM 690 O O . PHE A 1 94 ? 8.461 -1.243 -2.061 1.00 94.06 94 PHE A O 1
ATOM 697 N N . VAL A 1 95 ? 6.615 -1.474 -3.335 1.00 94.44 95 VAL A N 1
ATOM 698 C CA . VAL A 1 95 ? 6.893 -2.827 -3.823 1.00 94.44 95 VAL A CA 1
ATOM 699 C C . VAL A 1 95 ? 6.638 -2.896 -5.321 1.00 94.44 95 VAL A C 1
ATOM 701 O O . VAL A 1 95 ? 5.531 -2.616 -5.783 1.00 94.44 95 VAL A O 1
ATOM 704 N N . LEU A 1 96 ? 7.666 -3.310 -6.051 1.00 95.19 96 LEU A N 1
ATOM 705 C CA . LEU A 1 96 ? 7.597 -3.760 -7.431 1.00 95.19 96 LEU A CA 1
ATOM 706 C C . LEU A 1 96 ? 7.495 -5.290 -7.434 1.00 95.19 96 LEU A C 1
ATOM 708 O O . LEU A 1 96 ? 8.365 -5.966 -6.890 1.00 95.19 96 LEU A O 1
ATOM 712 N N . ASP A 1 97 ? 6.432 -5.816 -8.026 1.00 94.31 97 ASP A N 1
ATOM 713 C CA . ASP A 1 97 ? 6.194 -7.240 -8.282 1.00 94.31 97 ASP A CA 1
ATOM 714 C C . ASP A 1 97 ? 5.516 -7.321 -9.652 1.00 94.31 97 ASP A C 1
ATOM 716 O O . ASP A 1 97 ? 4.290 -7.232 -9.757 1.00 94.31 97 ASP A O 1
ATOM 720 N N . GLU A 1 98 ? 6.320 -7.323 -10.715 1.00 91.19 98 GLU A N 1
ATOM 721 C CA . GLU A 1 98 ? 5.847 -7.082 -12.075 1.00 91.19 98 GLU A CA 1
ATOM 722 C C . GLU A 1 98 ? 4.685 -8.020 -12.461 1.00 91.19 98 GLU A C 1
ATOM 724 O O . GLU A 1 98 ? 4.712 -9.223 -12.187 1.00 91.19 98 GLU A O 1
ATOM 729 N N . PRO A 1 99 ? 3.639 -7.495 -13.130 1.00 91.31 99 PRO A N 1
ATOM 730 C CA . PRO A 1 99 ? 3.518 -6.144 -13.689 1.00 91.31 99 PRO A CA 1
ATOM 731 C C . PRO A 1 99 ? 2.977 -5.096 -12.696 1.00 91.31 99 PRO A C 1
ATOM 733 O O . PRO A 1 99 ? 2.578 -4.011 -13.112 1.00 91.31 99 PRO A O 1
ATOM 736 N N . ALA A 1 100 ? 2.892 -5.411 -11.402 1.00 91.56 100 ALA A N 1
ATOM 737 C CA . ALA A 1 100 ? 2.331 -4.519 -10.398 1.00 91.56 100 ALA A CA 1
ATOM 738 C C . ALA A 1 100 ? 3.405 -3.652 -9.729 1.00 91.56 100 ALA A C 1
ATOM 740 O O . ALA A 1 100 ? 4.465 -4.119 -9.317 1.00 91.56 100 ALA A O 1
ATOM 741 N N . LEU A 1 101 ? 3.064 -2.381 -9.537 1.00 93.75 101 LEU A N 1
ATOM 742 C CA . LEU A 1 101 ? 3.754 -1.480 -8.628 1.00 93.75 101 LEU A CA 1
ATOM 743 C C . LEU A 1 101 ? 2.732 -0.976 -7.618 1.00 93.75 101 LEU A C 1
ATOM 745 O O . LEU A 1 101 ? 1.676 -0.473 -8.002 1.00 93.75 101 LEU A O 1
ATOM 749 N N . PHE A 1 102 ? 3.013 -1.125 -6.330 1.00 94.06 102 PHE A N 1
ATOM 750 C CA . PHE A 1 102 ? 2.087 -0.717 -5.279 1.00 94.06 102 PHE A CA 1
ATOM 751 C C . PHE A 1 102 ? 2.818 -0.237 -4.033 1.00 94.06 102 PHE A C 1
ATOM 753 O O . PHE A 1 102 ? 4.010 -0.489 -3.849 1.00 94.06 102 PHE A O 1
ATOM 760 N N . TYR A 1 103 ? 2.089 0.446 -3.157 1.00 94.06 103 TYR A N 1
ATOM 761 C CA . TYR A 1 103 ? 2.572 0.791 -1.831 1.00 94.06 103 TYR A CA 1
ATOM 762 C C . TYR A 1 103 ? 1.645 0.274 -0.734 1.00 94.06 103 TYR A C 1
ATOM 764 O O . TYR A 1 103 ? 0.452 0.047 -0.946 1.00 94.06 103 TYR A O 1
ATOM 772 N N . VAL A 1 104 ? 2.217 0.090 0.455 1.00 94.25 104 VAL A N 1
ATOM 773 C CA . VAL A 1 104 ? 1.516 -0.330 1.666 1.00 94.25 104 VAL A CA 1
ATOM 774 C C . VAL A 1 104 ? 1.818 0.641 2.797 1.00 94.25 104 VAL A C 1
ATOM 776 O O . VAL A 1 104 ? 2.986 0.914 3.080 1.00 94.25 104 VAL A O 1
ATOM 779 N N . THR A 1 105 ? 0.779 1.094 3.496 1.00 91.69 105 THR A N 1
ATOM 780 C CA . THR A 1 105 ? 0.922 1.803 4.774 1.00 91.69 105 THR A CA 1
ATOM 781 C C . THR A 1 105 ? 0.164 1.069 5.874 1.00 91.69 105 THR A C 1
ATOM 783 O O . THR A 1 105 ? -0.954 0.579 5.684 1.00 91.69 105 THR A O 1
ATOM 786 N N . VAL A 1 106 ? 0.788 0.969 7.048 1.00 88.94 106 VAL A N 1
ATOM 787 C CA . VAL A 1 106 ? 0.170 0.404 8.251 1.00 88.94 106 VAL A CA 1
ATOM 788 C C . VAL A 1 106 ? 0.431 1.332 9.425 1.00 88.94 106 VAL A C 1
ATOM 790 O O . VAL A 1 106 ? 1.577 1.540 9.827 1.00 88.94 106 VAL A O 1
ATOM 793 N N . ALA A 1 107 ? -0.648 1.844 10.011 1.00 85.50 107 ALA A N 1
ATOM 794 C CA . ALA A 1 107 ? -0.606 2.657 11.217 1.00 85.50 107 ALA A CA 1
ATOM 795 C C . ALA A 1 107 ? -1.388 1.961 12.330 1.00 85.50 107 ALA A C 1
ATOM 797 O O . ALA A 1 107 ? -2.545 1.580 12.138 1.00 85.50 107 ALA A O 1
ATOM 798 N N . LEU A 1 108 ? -0.761 1.808 13.499 1.00 81.19 108 LEU A N 1
ATOM 799 C CA . LEU A 1 108 ? -1.418 1.324 14.712 1.00 81.19 108 LEU A CA 1
ATOM 800 C C . LEU A 1 108 ? -1.465 2.427 15.768 1.00 81.19 108 LEU A C 1
ATOM 802 O O . LEU A 1 108 ? -0.559 3.259 15.870 1.00 81.19 108 LEU A O 1
ATOM 806 N N . ASP A 1 109 ? -2.515 2.397 16.581 1.00 74.62 109 ASP A N 1
ATOM 807 C CA . ASP A 1 109 ? -2.737 3.401 17.613 1.00 74.62 109 ASP A CA 1
ATOM 808 C C . ASP A 1 109 ? -1.570 3.498 18.599 1.00 74.62 109 ASP A C 1
ATOM 810 O O . ASP A 1 109 ? -1.051 2.483 19.067 1.00 74.62 109 ASP A O 1
ATOM 814 N N . GLY A 1 110 ? -1.163 4.729 18.918 1.00 67.62 110 GLY A N 1
ATOM 815 C CA . GLY A 1 110 ? -0.123 5.032 19.905 1.00 67.62 110 GLY A CA 1
ATOM 816 C C . GLY A 1 110 ? 1.272 4.463 19.606 1.00 67.62 110 GLY A C 1
ATOM 817 O O . GLY A 1 110 ? 2.195 4.706 20.380 1.00 67.62 110 GLY A O 1
ATOM 818 N N . GLN A 1 111 ? 1.441 3.717 18.510 1.00 63.50 111 GLN A N 1
ATOM 819 C CA . GLN A 1 111 ? 2.683 3.030 18.142 1.00 63.50 111 GLN A CA 1
ATOM 820 C C . GLN A 1 111 ? 3.314 3.588 16.864 1.00 63.50 111 GLN A C 1
ATOM 822 O O . GLN A 1 111 ? 4.465 3.270 16.575 1.00 63.50 111 GLN A O 1
ATOM 827 N N . GLY A 1 112 ? 2.587 4.435 16.129 1.00 67.56 112 GLY A N 1
ATOM 828 C CA . GLY A 1 112 ? 3.058 5.013 14.876 1.00 67.56 112 GLY A CA 1
ATOM 829 C C . GLY A 1 112 ? 3.094 3.989 13.733 1.00 67.56 112 GLY A C 1
ATOM 830 O O . GLY A 1 112 ? 2.389 2.974 13.783 1.00 67.56 112 GLY A O 1
ATOM 831 N N . PRO A 1 113 ? 3.880 4.269 12.682 1.00 71.50 113 PRO A N 1
ATOM 832 C CA . PRO A 1 113 ? 4.048 3.374 11.542 1.00 71.50 113 PRO A CA 1
ATOM 833 C C . PRO A 1 113 ? 4.591 2.000 11.938 1.00 71.50 113 PRO A C 1
ATOM 835 O O . PRO A 1 113 ? 5.446 1.889 12.819 1.00 71.50 113 PRO A O 1
ATOM 838 N N . ARG A 1 114 ? 4.134 0.945 11.255 1.00 82.50 114 ARG A N 1
ATOM 839 C CA . ARG A 1 114 ? 4.577 -0.442 11.486 1.00 82.50 114 ARG A CA 1
ATOM 840 C C . ARG A 1 114 ? 5.151 -1.082 10.217 1.00 82.50 114 ARG A C 1
ATOM 842 O O . ARG A 1 114 ? 4.468 -1.885 9.580 1.00 82.50 114 ARG A O 1
ATOM 849 N N . PRO A 1 115 ? 6.414 -0.772 9.859 1.00 79.12 115 PRO A N 1
ATOM 850 C CA . PRO A 1 115 ? 7.077 -1.322 8.671 1.00 79.12 115 PRO A CA 1
ATOM 851 C C . PRO A 1 115 ? 7.107 -2.857 8.628 1.00 79.12 115 PRO A C 1
ATOM 853 O O . PRO A 1 115 ? 6.988 -3.466 7.566 1.00 79.12 115 PRO A O 1
ATOM 856 N N . ASP A 1 116 ? 7.217 -3.498 9.795 1.00 80.75 116 ASP A N 1
ATOM 857 C CA . ASP A 1 116 ? 7.175 -4.954 9.939 1.00 80.75 116 ASP A CA 1
ATOM 858 C C . ASP A 1 116 ? 5.848 -5.549 9.443 1.00 80.75 116 ASP A C 1
ATOM 860 O O . ASP A 1 116 ? 5.837 -6.590 8.780 1.00 80.75 116 ASP A O 1
ATOM 864 N N . LEU A 1 117 ? 4.740 -4.850 9.699 1.00 89.62 117 LEU A N 1
ATOM 865 C CA . LEU A 1 117 ? 3.412 -5.234 9.229 1.00 89.62 117 LEU A CA 1
ATOM 866 C C . LEU A 1 117 ? 3.192 -4.862 7.760 1.00 89.62 117 LEU A C 1
ATOM 868 O O . LEU A 1 117 ? 2.531 -5.624 7.054 1.00 89.62 117 LEU A O 1
ATOM 872 N N . CYS A 1 118 ? 3.776 -3.761 7.270 1.00 91.38 118 CYS A N 1
ATOM 873 C CA . CYS A 1 118 ? 3.751 -3.427 5.841 1.00 91.38 118 CYS A CA 1
ATOM 874 C C . CYS A 1 118 ? 4.331 -4.575 5.002 1.00 91.38 118 CYS A C 1
ATOM 876 O O . CYS A 1 118 ? 3.706 -5.013 4.036 1.00 91.38 118 CYS A O 1
ATOM 878 N N . ALA A 1 119 ? 5.476 -5.131 5.417 1.00 91.88 119 ALA A N 1
ATOM 879 C CA . ALA A 1 119 ? 6.098 -6.268 4.741 1.00 91.88 119 ALA A CA 1
ATOM 880 C C . ALA A 1 119 ? 5.214 -7.527 4.767 1.00 91.88 119 ALA A C 1
ATOM 882 O O . ALA A 1 119 ? 5.130 -8.251 3.776 1.00 91.88 119 ALA A O 1
ATOM 883 N N . GLU A 1 120 ? 4.536 -7.810 5.883 1.00 93.12 120 GLU A N 1
ATOM 884 C CA . GLU A 1 120 ? 3.611 -8.944 5.962 1.00 93.12 120 GLU A CA 1
ATOM 885 C C . GLU A 1 120 ? 2.401 -8.771 5.032 1.00 93.12 120 GLU A C 1
ATOM 887 O 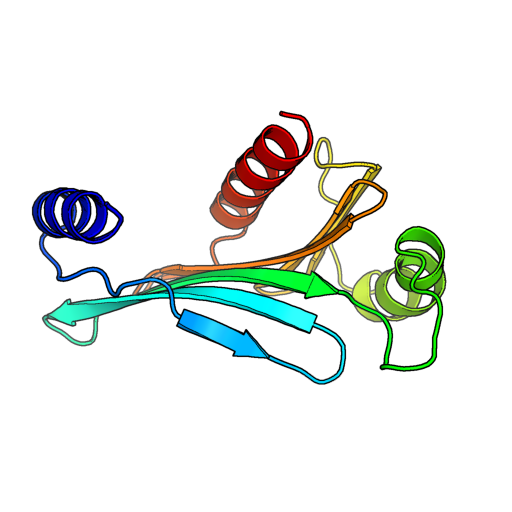O . GLU A 1 120 ? 2.035 -9.709 4.319 1.00 93.12 120 GLU A O 1
ATOM 892 N N . VAL A 1 121 ? 1.801 -7.579 5.007 1.00 92.75 121 VAL A N 1
ATOM 893 C CA . VAL A 1 121 ? 0.689 -7.254 4.103 1.00 92.75 121 VAL A CA 1
ATOM 894 C C . VAL A 1 121 ? 1.137 -7.376 2.646 1.00 92.75 121 VAL A C 1
ATOM 896 O O . VAL A 1 121 ? 0.458 -8.053 1.875 1.00 92.75 121 VAL A O 1
ATOM 899 N N . ALA A 1 122 ? 2.305 -6.836 2.286 1.00 93.88 122 ALA A N 1
ATOM 900 C CA . ALA A 1 122 ? 2.868 -6.955 0.943 1.00 93.88 122 ALA A CA 1
ATOM 901 C C . ALA A 1 122 ? 3.025 -8.419 0.502 1.00 93.88 122 ALA A C 1
ATOM 903 O O . ALA A 1 122 ? 2.578 -8.777 -0.585 1.00 93.88 122 ALA A O 1
ATOM 904 N N . ARG A 1 123 ? 3.551 -9.309 1.362 1.00 93.69 123 ARG A N 1
ATOM 905 C CA . ARG A 1 123 ? 3.636 -10.753 1.044 1.00 93.69 123 ARG A CA 1
ATOM 906 C C . ARG A 1 123 ? 2.276 -11.360 0.728 1.00 93.69 123 ARG A C 1
ATOM 908 O O . ARG A 1 123 ? 2.172 -12.199 -0.162 1.00 93.69 123 ARG A O 1
ATOM 915 N N . ARG A 1 124 ? 1.236 -10.969 1.470 1.00 92.88 124 ARG A N 1
ATOM 916 C CA . ARG A 1 124 ? -0.128 -11.471 1.250 1.00 92.88 124 ARG A CA 1
ATOM 917 C C . ARG A 1 124 ? -0.717 -10.947 -0.058 1.00 92.88 124 ARG A C 1
ATOM 919 O O . ARG A 1 124 ? -1.431 -11.698 -0.715 1.00 92.88 124 ARG A O 1
ATOM 926 N N . VAL A 1 125 ? -0.420 -9.699 -0.428 1.00 90.56 125 VAL A N 1
ATOM 927 C CA . VAL A 1 125 ? -0.812 -9.117 -1.722 1.00 90.56 125 VAL A CA 1
ATOM 928 C C . VAL A 1 125 ? -0.139 -9.877 -2.862 1.00 90.56 125 VAL A C 1
ATOM 930 O O . VAL A 1 125 ? -0.850 -10.426 -3.697 1.00 90.56 125 VAL A O 1
ATOM 933 N N . ILE A 1 126 ? 1.189 -10.020 -2.834 1.00 93.00 126 ILE A N 1
ATOM 934 C CA . ILE A 1 126 ? 1.963 -10.759 -3.849 1.00 93.00 126 ILE A CA 1
ATOM 935 C C . ILE A 1 126 ? 1.431 -12.190 -4.007 1.00 93.00 126 ILE A C 1
ATOM 937 O O . ILE A 1 126 ? 1.069 -12.624 -5.099 1.00 93.00 126 ILE A O 1
ATOM 941 N N . ALA A 1 127 ? 1.272 -12.914 -2.893 1.00 91.12 127 ALA A N 1
ATOM 942 C CA . ALA A 1 127 ? 0.744 -14.276 -2.916 1.00 91.12 127 ALA A CA 1
ATOM 943 C C . ALA A 1 127 ? -0.669 -14.368 -3.519 1.00 91.12 127 ALA A C 1
ATOM 945 O O . ALA A 1 127 ? -1.039 -15.411 -4.054 1.00 91.12 127 ALA A O 1
ATOM 946 N N . ARG A 1 128 ? -1.467 -13.297 -3.419 1.00 88.44 128 ARG A N 1
ATOM 947 C CA . ARG A 1 128 ? -2.821 -13.232 -3.974 1.00 88.44 128 ARG A CA 1
ATOM 948 C C . ARG A 1 128 ? -2.841 -12.855 -5.454 1.00 88.44 128 ARG A C 1
ATOM 950 O O . ARG A 1 128 ? -3.763 -13.287 -6.141 1.00 88.44 128 ARG A O 1
ATOM 957 N N . LEU A 1 129 ? -1.878 -12.064 -5.926 1.00 84.19 129 LEU A N 1
ATOM 958 C CA . LEU A 1 129 ? -1.710 -11.740 -7.347 1.00 84.19 129 LEU A CA 1
ATOM 959 C C . LEU A 1 129 ? -1.208 -12.954 -8.140 1.00 84.19 129 LEU A C 1
ATOM 961 O O . LEU A 1 129 ? -1.630 -13.161 -9.273 1.00 84.19 129 LEU A O 1
ATOM 965 N N . ALA A 1 130 ? -0.385 -13.799 -7.516 1.00 84.00 130 ALA A N 1
ATOM 966 C CA . ALA A 1 130 ? 0.130 -15.033 -8.110 1.00 84.00 130 ALA A CA 1
ATOM 967 C C . ALA A 1 130 ? -0.890 -16.196 -8.195 1.00 84.00 130 ALA A C 1
ATOM 969 O O . ALA A 1 130 ? -0.554 -17.256 -8.728 1.00 84.00 130 ALA A O 1
ATOM 970 N N . SER A 1 131 ? -2.103 -16.040 -7.640 1.00 75.88 131 SER A N 1
ATOM 971 C CA . SER A 1 131 ? -3.147 -17.083 -7.537 1.00 75.88 131 SER A CA 1
ATOM 972 C C . SER A 1 131 ? -4.346 -16.828 -8.446 1.00 75.88 131 SER A C 1
ATOM 974 O O . SER A 1 131 ? -4.788 -17.787 -9.111 1.00 75.88 131 SER A O 1
#